Protein AF-A0A7T5RYS7-F1 (afdb_monomer_lite)

Radius of gyration: 30.87 Å; chains: 1; bounding box: 100×50×68 Å

Structure (mmCIF, N/CA/C/O backbone):
data_AF-A0A7T5RYS7-F1
#
_entry.id   AF-A0A7T5RYS7-F1
#
loop_
_atom_site.group_PDB
_atom_site.id
_atom_site.type_symbol
_atom_site.label_atom_id
_atom_site.label_alt_id
_atom_site.label_comp_id
_atom_site.label_asym_id
_atom_site.label_entity_id
_atom_site.label_seq_id
_atom_site.pdbx_PDB_ins_code
_atom_site.Cartn_x
_atom_site.Cartn_y
_atom_site.Cartn_z
_atom_site.occupancy
_atom_site.B_iso_or_equiv
_atom_site.auth_seq_id
_atom_site.auth_comp_id
_atom_site.auth_asym_id
_atom_site.auth_atom_id
_atom_site.pdbx_PDB_model_num
ATOM 1 N N . MET A 1 1 ? 41.698 7.360 -52.964 1.00 51.38 1 MET A N 1
ATOM 2 C CA . MET A 1 1 ? 40.319 6.819 -52.844 1.00 51.38 1 MET A CA 1
ATOM 3 C C . MET A 1 1 ? 39.854 7.036 -51.406 1.00 51.38 1 MET A C 1
ATOM 5 O O . MET A 1 1 ? 40.677 6.857 -50.528 1.00 51.38 1 MET A O 1
ATOM 9 N N . ALA A 1 2 ? 38.635 7.450 -51.063 1.00 62.00 2 ALA A N 1
ATOM 10 C CA . ALA A 1 2 ? 37.423 7.705 -51.833 1.00 62.00 2 ALA A CA 1
ATOM 11 C C . ALA A 1 2 ? 36.674 8.910 -51.223 1.00 62.00 2 ALA A C 1
ATOM 13 O O . ALA A 1 2 ? 36.486 8.991 -50.010 1.00 62.00 2 ALA A O 1
ATOM 14 N N . HIS A 1 3 ? 36.225 9.833 -52.076 1.00 61.62 3 HIS A N 1
ATOM 15 C CA . HIS A 1 3 ? 35.302 10.904 -51.712 1.00 61.62 3 HIS A CA 1
ATOM 16 C C . HIS A 1 3 ? 33.886 10.332 -51.610 1.00 61.62 3 HIS A C 1
ATOM 18 O O . HIS A 1 3 ? 33.155 10.283 -52.592 1.00 61.62 3 HIS A O 1
ATOM 24 N N . LYS A 1 4 ? 33.492 9.883 -50.421 1.00 62.38 4 LYS A N 1
ATOM 25 C CA . LYS A 1 4 ? 32.083 9.778 -50.027 1.00 62.38 4 LYS A CA 1
ATOM 26 C C . LYS A 1 4 ? 32.019 9.864 -48.509 1.00 62.38 4 LYS A C 1
ATOM 28 O O . LYS A 1 4 ? 32.510 8.977 -47.818 1.00 62.38 4 LYS A O 1
ATOM 33 N N . LYS A 1 5 ? 31.379 10.914 -47.984 1.00 63.12 5 LYS A N 1
ATOM 34 C CA . LYS A 1 5 ? 30.819 10.854 -46.632 1.00 63.12 5 LYS A CA 1
ATOM 35 C C . LYS A 1 5 ? 29.706 9.815 -46.699 1.00 63.12 5 LYS A C 1
ATOM 37 O O . LYS A 1 5 ? 28.611 10.113 -47.167 1.00 63.12 5 LYS A O 1
ATOM 42 N N . ALA A 1 6 ? 30.015 8.576 -46.332 1.00 59.72 6 ALA A N 1
ATOM 43 C CA . ALA A 1 6 ? 28.991 7.579 -46.096 1.00 59.72 6 ALA A CA 1
ATOM 44 C C . ALA A 1 6 ? 28.148 8.091 -44.923 1.00 59.72 6 ALA A C 1
ATOM 46 O O . ALA A 1 6 ? 28.574 8.042 -43.771 1.00 59.72 6 ALA A O 1
ATOM 47 N N . ALA A 1 7 ? 26.980 8.655 -45.224 1.00 64.19 7 ALA A N 1
ATOM 48 C CA . ALA A 1 7 ? 25.934 8.855 -44.238 1.00 64.19 7 ALA A CA 1
ATOM 49 C C . ALA A 1 7 ? 25.459 7.458 -43.821 1.00 64.19 7 ALA A C 1
ATOM 51 O O . ALA A 1 7 ? 24.579 6.870 -44.445 1.00 64.19 7 ALA A O 1
ATOM 52 N N . GLY A 1 8 ? 26.138 6.873 -42.836 1.00 63.44 8 GLY A N 1
ATOM 53 C CA . GLY A 1 8 ? 25.712 5.621 -42.235 1.00 63.44 8 GLY A CA 1
ATOM 54 C C . GLY A 1 8 ? 24.365 5.837 -41.556 1.00 63.44 8 GLY A C 1
ATOM 55 O O . GLY A 1 8 ? 24.235 6.725 -40.716 1.00 63.44 8 GLY A O 1
ATOM 56 N N . SER A 1 9 ? 23.363 5.034 -41.914 1.00 66.31 9 SER A N 1
ATOM 57 C CA . SER A 1 9 ? 22.153 4.894 -41.106 1.00 66.31 9 SER A CA 1
ATOM 58 C C . SER A 1 9 ? 22.575 4.366 -39.735 1.00 66.31 9 SER A C 1
ATOM 60 O O . SER A 1 9 ? 22.991 3.214 -39.597 1.00 66.31 9 SER A O 1
ATOM 62 N N . THR A 1 10 ? 22.542 5.215 -38.712 1.00 68.81 10 THR A N 1
ATOM 63 C CA . THR A 1 10 ? 22.785 4.767 -37.345 1.00 68.81 10 THR A CA 1
ATOM 64 C C . THR A 1 10 ? 21.563 3.972 -36.892 1.00 68.81 10 THR A C 1
ATOM 66 O O . THR A 1 10 ? 20.477 4.508 -36.7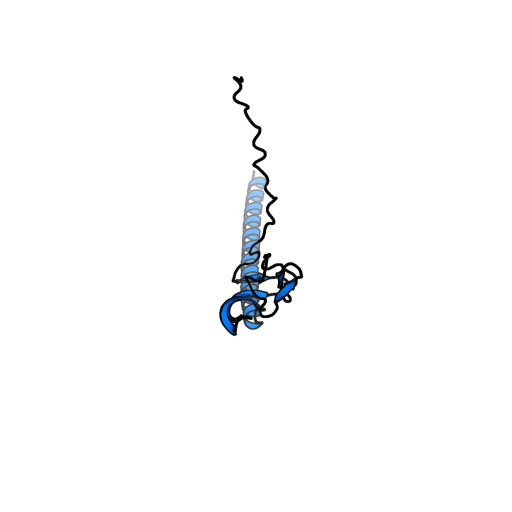05 1.00 68.81 10 THR A O 1
ATOM 69 N N . SER A 1 11 ? 21.723 2.659 -36.711 1.00 69.19 11 SER A N 1
ATOM 70 C CA . SER A 1 11 ? 20.682 1.752 -36.188 1.00 69.19 11 SER A CA 1
ATOM 71 C C . SER A 1 11 ? 20.453 1.925 -34.673 1.00 69.19 11 SER A C 1
ATOM 73 O O . SER A 1 11 ? 20.309 0.954 -33.930 1.00 69.19 11 SER A O 1
ATOM 75 N N . LEU A 1 12 ? 20.480 3.168 -34.193 1.00 74.88 12 LEU A N 1
ATOM 76 C CA . LEU A 1 12 ? 20.452 3.536 -32.783 1.00 74.88 12 LEU A CA 1
ATOM 77 C C . LEU A 1 12 ? 19.075 4.138 -32.470 1.00 74.88 12 LEU A C 1
ATOM 79 O O . LEU A 1 12 ? 18.830 5.306 -32.744 1.00 74.88 12 LEU A O 1
ATOM 83 N N . GLY A 1 13 ? 18.155 3.322 -31.947 1.00 78.12 13 GLY A N 1
ATOM 84 C CA . GLY A 1 13 ? 16.788 3.770 -31.634 1.00 78.12 13 GLY A CA 1
ATOM 85 C C . GLY A 1 13 ? 15.850 2.676 -31.120 1.00 78.12 13 GLY A C 1
ATOM 86 O O . GLY A 1 13 ? 14.666 2.684 -31.440 1.00 78.12 13 GLY A O 1
ATOM 87 N N . ARG A 1 14 ? 16.368 1.684 -30.382 1.00 87.38 14 ARG A N 1
ATOM 88 C CA . ARG A 1 14 ? 15.539 0.601 -29.832 1.00 87.38 14 ARG A CA 1
ATOM 89 C C . ARG A 1 14 ? 15.006 0.995 -28.461 1.00 87.38 14 ARG A C 1
ATOM 91 O O . ARG A 1 14 ? 15.787 1.109 -27.526 1.00 87.38 14 ARG A O 1
ATOM 98 N N . GLU A 1 15 ? 13.689 1.105 -28.349 1.00 91.06 15 GLU A N 1
ATOM 99 C CA . GLU A 1 15 ? 12.991 1.322 -27.083 1.00 91.06 15 GLU A CA 1
ATOM 100 C C . GLU A 1 15 ? 11.841 0.330 -26.915 1.00 91.06 15 GLU A C 1
ATOM 102 O O . GLU A 1 15 ? 11.286 -0.189 -27.886 1.00 91.06 15 GLU A O 1
ATOM 107 N N . SER A 1 16 ? 11.491 0.042 -25.662 1.00 92.06 16 SER A N 1
ATOM 108 C CA . SER A 1 16 ? 10.379 -0.854 -25.335 1.00 92.06 16 SER A CA 1
ATOM 109 C C . SER A 1 16 ? 9.158 -0.076 -24.854 1.00 92.06 16 SER A C 1
ATOM 111 O O . SER A 1 16 ? 9.285 0.920 -24.147 1.00 92.06 16 SER A O 1
ATOM 113 N N . GLU A 1 17 ? 7.959 -0.565 -25.182 1.00 95.88 17 GLU A N 1
ATOM 114 C CA . GLU A 1 17 ? 6.715 0.062 -24.723 1.00 95.88 17 GLU A CA 1
ATOM 115 C C . GLU A 1 17 ? 6.616 0.078 -23.191 1.00 95.88 17 GLU A C 1
ATOM 117 O O . GLU A 1 17 ? 6.944 -0.911 -22.513 1.00 95.88 17 GLU A O 1
ATOM 122 N N . SER A 1 18 ? 6.066 1.171 -22.661 1.00 94.25 18 SER A N 1
ATOM 123 C CA . SER A 1 18 ? 5.869 1.398 -21.236 1.00 94.25 18 SER A CA 1
ATOM 124 C C . SER A 1 18 ? 5.028 0.290 -20.581 1.00 94.25 18 SER A C 1
ATOM 126 O O . SER A 1 18 ? 3.946 -0.093 -21.030 1.00 94.25 18 SER A O 1
ATOM 128 N N . LYS A 1 19 ? 5.506 -0.244 -19.450 1.00 95.25 19 LYS A N 1
ATOM 129 C CA . LYS A 1 19 ? 4.815 -1.329 -18.717 1.00 95.25 19 LYS A CA 1
ATOM 130 C C . LYS A 1 19 ? 3.808 -0.830 -17.677 1.00 95.25 19 LYS A C 1
ATOM 132 O O . LYS A 1 19 ? 3.257 -1.633 -16.926 1.00 95.25 19 LYS A O 1
ATOM 137 N N . ARG A 1 20 ? 3.579 0.490 -17.614 1.00 95.94 20 ARG A N 1
ATOM 138 C CA . ARG A 1 20 ? 2.604 1.159 -16.724 1.00 95.94 20 ARG A CA 1
ATOM 139 C C . ARG A 1 20 ? 2.704 0.716 -15.251 1.00 95.94 20 ARG A C 1
ATOM 141 O O . ARG A 1 20 ? 1.689 0.602 -14.550 1.00 95.94 20 ARG A O 1
ATOM 148 N N . LEU A 1 21 ? 3.930 0.458 -14.791 1.00 96.88 21 LEU A N 1
ATOM 149 C CA . LEU A 1 21 ? 4.244 0.119 -13.402 1.00 96.88 21 LEU A CA 1
ATOM 150 C C . LEU A 1 21 ? 3.944 1.306 -12.475 1.00 96.88 21 LEU A C 1
ATOM 152 O O . LEU A 1 21 ? 3.807 2.440 -12.925 1.00 96.88 21 LEU A O 1
ATOM 156 N N . GLY A 1 22 ? 3.832 1.040 -11.178 1.00 96.44 22 GLY A N 1
ATOM 157 C CA . GLY A 1 22 ? 3.640 2.057 -10.151 1.00 96.44 22 GLY A CA 1
ATOM 158 C C . GLY A 1 22 ? 2.485 1.765 -9.200 1.00 96.44 22 GLY A C 1
ATOM 159 O O . GLY A 1 22 ? 1.834 0.715 -9.254 1.00 96.44 22 GLY A O 1
ATOM 160 N N . VAL A 1 23 ? 2.256 2.730 -8.314 1.00 97.06 23 VAL A N 1
ATOM 161 C CA . VAL A 1 23 ? 1.170 2.729 -7.331 1.00 97.06 23 VAL A CA 1
ATOM 162 C C . VAL A 1 23 ? -0.154 3.005 -8.044 1.00 97.06 23 VAL A C 1
ATOM 164 O O . VAL A 1 23 ? -0.219 3.860 -8.924 1.00 97.06 23 VAL A O 1
ATOM 167 N N . LYS A 1 24 ? -1.187 2.238 -7.698 1.00 96.94 24 LYS A N 1
ATOM 168 C CA . LYS A 1 24 ? -2.548 2.348 -8.240 1.00 96.94 24 LYS A CA 1
ATOM 169 C C . LYS A 1 24 ? -3.550 2.817 -7.193 1.00 96.94 24 LYS A C 1
ATOM 171 O O . LYS A 1 24 ? -4.478 3.519 -7.565 1.00 96.94 24 LYS A O 1
ATOM 176 N N . LEU A 1 25 ? -3.333 2.449 -5.928 1.00 96.81 25 LEU A N 1
ATOM 177 C CA . LEU A 1 25 ? -4.086 2.970 -4.790 1.00 96.81 25 LEU A CA 1
ATOM 178 C C . LEU A 1 25 ? -3.144 3.654 -3.799 1.00 96.81 25 LEU A C 1
ATOM 180 O O . LEU A 1 25 ? -2.121 3.076 -3.415 1.00 96.81 25 LEU A O 1
ATOM 184 N N . THR A 1 26 ? -3.477 4.883 -3.412 1.00 96.25 26 THR A N 1
ATOM 185 C CA . THR A 1 26 ? -2.657 5.720 -2.519 1.00 96.25 26 THR A CA 1
ATOM 186 C C . THR A 1 26 ? -3.013 5.528 -1.035 1.00 96.25 26 THR A C 1
ATOM 188 O O . THR A 1 26 ? -3.893 4.738 -0.691 1.00 96.25 26 THR A O 1
ATOM 191 N N . ASP A 1 27 ? -2.273 6.171 -0.119 1.00 95.06 27 ASP A N 1
ATOM 192 C CA . ASP A 1 27 ? -2.542 6.067 1.327 1.00 95.06 27 ASP A CA 1
ATOM 193 C C . ASP A 1 27 ? -3.926 6.644 1.655 1.00 95.06 27 ASP A C 1
ATOM 195 O O . ASP A 1 27 ? -4.237 7.771 1.282 1.00 95.06 27 ASP A O 1
ATOM 199 N N . GLY A 1 28 ? -4.756 5.885 2.369 1.00 93.38 28 GLY A N 1
ATOM 200 C CA . GLY A 1 28 ? -6.107 6.306 2.742 1.00 93.38 28 GLY A CA 1
ATOM 201 C C . GLY A 1 28 ? -7.174 6.102 1.663 1.00 93.38 28 GLY A C 1
ATOM 202 O O . GLY A 1 28 ? -8.331 6.442 1.902 1.00 93.38 28 GLY A O 1
ATOM 203 N N . GLU A 1 29 ? -6.843 5.510 0.514 1.00 95.50 29 GLU A N 1
ATOM 204 C CA . GLU A 1 29 ? -7.844 5.111 -0.479 1.00 95.50 29 GLU A CA 1
ATOM 205 C C . GLU A 1 29 ? -8.519 3.783 -0.124 1.00 95.50 29 GLU A C 1
ATOM 207 O O . GLU A 1 29 ? -7.935 2.901 0.514 1.00 95.50 29 GLU A O 1
ATOM 212 N N . TRP A 1 30 ? -9.773 3.637 -0.556 1.00 94.50 30 TRP A N 1
ATOM 213 C CA . TRP A 1 30 ? -10.562 2.428 -0.346 1.00 94.50 30 TRP A CA 1
ATOM 214 C C . TRP A 1 30 ? -10.228 1.358 -1.392 1.00 94.50 30 TRP A C 1
ATOM 216 O O . TRP A 1 30 ? -10.520 1.511 -2.578 1.00 94.50 30 TRP A O 1
ATOM 226 N N . ALA A 1 31 ? -9.676 0.236 -0.940 1.00 96.19 31 ALA A N 1
ATOM 227 C CA . ALA A 1 31 ? -9.450 -0.957 -1.739 1.00 96.19 31 ALA A CA 1
ATOM 228 C C . ALA A 1 31 ? -10.637 -1.921 -1.620 1.00 96.19 31 ALA A C 1
ATOM 230 O O . ALA A 1 31 ? -11.152 -2.172 -0.529 1.00 96.19 31 ALA A O 1
ATOM 231 N N . LYS A 1 32 ? -11.045 -2.519 -2.744 1.00 95.88 32 LYS A N 1
ATOM 232 C CA . LYS A 1 32 ? -11.921 -3.699 -2.745 1.00 95.88 32 LYS A CA 1
ATOM 233 C C . LYS A 1 32 ? -11.064 -4.961 -2.651 1.00 95.88 32 LYS A C 1
ATOM 235 O O . LYS A 1 32 ? -9.888 -4.948 -3.015 1.00 95.88 32 LYS A O 1
ATOM 240 N N . THR A 1 33 ? -11.666 -6.071 -2.237 1.00 96.06 33 THR A N 1
ATOM 241 C CA . THR A 1 33 ? -11.014 -7.384 -2.316 1.00 96.06 33 THR A CA 1
ATOM 242 C C . THR A 1 33 ? -10.560 -7.659 -3.756 1.00 96.06 33 THR A C 1
ATOM 244 O O . THR A 1 33 ? -11.318 -7.439 -4.698 1.00 96.06 33 THR A O 1
ATOM 247 N N . GLY A 1 34 ? -9.308 -8.079 -3.935 1.00 95.38 34 GLY A N 1
ATOM 248 C CA . GLY A 1 34 ? -8.671 -8.323 -5.233 1.00 95.38 34 GLY A CA 1
ATOM 249 C C . GLY A 1 34 ? -8.161 -7.077 -5.967 1.00 95.38 34 GLY A C 1
ATOM 250 O O . GLY A 1 34 ? -7.545 -7.209 -7.021 1.00 95.38 34 GLY A O 1
ATOM 251 N N . SER A 1 35 ? -8.368 -5.865 -5.439 1.00 96.62 35 SER A N 1
ATOM 252 C CA . SER A 1 35 ? -7.847 -4.648 -6.079 1.00 96.62 35 SER A CA 1
ATOM 253 C C . SER A 1 35 ? -6.320 -4.601 -6.056 1.00 96.62 35 SER A C 1
ATOM 255 O O . SER A 1 35 ? -5.687 -4.925 -5.048 1.00 96.62 35 SER A O 1
ATOM 257 N N . ILE A 1 36 ? -5.731 -4.163 -7.171 1.00 97.38 36 ILE A N 1
ATOM 258 C CA . ILE A 1 36 ? -4.285 -3.971 -7.304 1.00 97.38 36 ILE A CA 1
ATOM 259 C C . ILE A 1 36 ? -3.897 -2.668 -6.607 1.00 97.38 36 ILE A C 1
ATOM 261 O O . ILE A 1 36 ? -4.418 -1.608 -6.941 1.00 97.38 36 ILE A O 1
ATOM 265 N N . ILE A 1 37 ? -2.942 -2.747 -5.682 1.00 96.94 37 ILE A N 1
ATOM 266 C CA . ILE A 1 37 ? -2.424 -1.586 -4.953 1.00 96.94 37 ILE A CA 1
ATOM 267 C C . ILE A 1 37 ? -1.166 -1.060 -5.646 1.00 96.94 37 ILE A C 1
ATOM 269 O O . ILE A 1 37 ? -1.044 0.142 -5.872 1.00 96.94 37 ILE A O 1
ATOM 273 N N . ILE A 1 38 ? -0.233 -1.944 -6.024 1.00 97.75 38 ILE A N 1
ATOM 274 C CA . ILE A 1 38 ? 1.037 -1.570 -6.674 1.00 97.75 38 ILE A CA 1
ATOM 275 C C . ILE A 1 38 ? 1.436 -2.627 -7.694 1.00 97.75 38 ILE A C 1
ATOM 277 O O . ILE A 1 38 ? 1.501 -3.807 -7.359 1.00 97.75 38 ILE A O 1
ATOM 281 N N . ARG A 1 39 ? 1.798 -2.191 -8.904 1.00 97.69 39 ARG A N 1
ATOM 282 C CA . ARG A 1 39 ? 2.539 -3.008 -9.876 1.00 97.69 39 ARG A CA 1
ATOM 283 C C . ARG A 1 39 ? 4.010 -2.622 -9.824 1.00 97.69 39 ARG A C 1
ATOM 285 O O . ARG A 1 39 ? 4.339 -1.460 -10.047 1.00 97.69 39 ARG A O 1
ATOM 292 N N . GLN A 1 40 ? 4.897 -3.565 -9.543 1.00 97.19 40 GLN A N 1
ATOM 293 C CA . GLN A 1 40 ? 6.324 -3.287 -9.364 1.00 97.19 40 GLN A CA 1
ATOM 294 C C . GLN A 1 40 ? 7.196 -4.344 -10.050 1.00 97.19 40 GLN A C 1
ATOM 296 O O . GLN A 1 40 ? 6.702 -5.331 -10.593 1.00 97.19 40 GLN A O 1
ATOM 301 N N . ARG A 1 41 ? 8.504 -4.089 -10.078 1.00 96.62 41 ARG A N 1
ATOM 302 C CA . ARG A 1 41 ? 9.529 -5.061 -10.458 1.00 96.62 41 ARG A CA 1
ATOM 303 C C . ARG A 1 41 ? 10.449 -5.226 -9.261 1.00 96.62 41 ARG A C 1
ATOM 305 O O . ARG A 1 41 ? 11.007 -4.234 -8.789 1.00 96.62 41 ARG A O 1
ATOM 312 N N . GLY A 1 42 ? 10.527 -6.448 -8.742 1.00 94.25 42 GLY A N 1
ATOM 313 C CA . GLY A 1 42 ? 11.078 -6.697 -7.419 1.00 94.25 42 GLY A CA 1
ATOM 314 C C . GLY A 1 42 ? 10.179 -6.161 -6.301 1.00 94.25 42 GLY A C 1
ATOM 315 O O . GLY A 1 42 ? 9.220 -5.412 -6.512 1.00 94.25 42 GLY A O 1
ATOM 316 N N . THR A 1 43 ? 10.519 -6.507 -5.063 1.00 93.50 43 THR A N 1
ATOM 317 C CA . THR A 1 43 ? 9.775 -6.096 -3.867 1.00 93.50 43 THR A CA 1
ATOM 318 C C . THR A 1 43 ? 10.310 -4.786 -3.292 1.00 93.50 43 THR A C 1
ATOM 320 O O . THR A 1 43 ? 10.983 -4.772 -2.264 1.00 93.50 43 THR A O 1
ATOM 323 N N . LYS A 1 44 ? 10.013 -3.655 -3.947 1.00 92.56 44 LYS A N 1
ATOM 324 C CA . LYS A 1 44 ? 10.277 -2.321 -3.366 1.00 92.56 44 LYS A CA 1
ATOM 325 C C . LYS A 1 44 ? 9.342 -2.043 -2.188 1.00 92.56 44 LYS A C 1
ATOM 327 O O . LYS A 1 44 ? 9.749 -1.467 -1.179 1.00 92.56 44 LYS A O 1
ATOM 332 N N . TYR A 1 45 ? 8.090 -2.457 -2.344 1.00 95.56 45 TYR A N 1
ATOM 333 C CA . TYR A 1 45 ? 7.080 -2.481 -1.301 1.00 95.56 45 TYR A CA 1
ATOM 334 C C . TYR A 1 45 ? 6.811 -3.928 -0.911 1.00 95.56 45 TYR A C 1
ATOM 336 O O . TYR A 1 45 ? 6.615 -4.787 -1.774 1.00 95.56 45 TYR A O 1
ATOM 344 N N . HIS A 1 46 ? 6.799 -4.187 0.390 1.00 95.12 46 HIS A N 1
ATOM 345 C CA . HIS A 1 46 ? 6.514 -5.502 0.940 1.00 95.12 46 HIS A CA 1
ATOM 346 C C . HIS A 1 46 ? 5.033 -5.627 1.316 1.00 95.12 46 HIS A C 1
ATOM 348 O O . HIS A 1 46 ? 4.419 -4.640 1.744 1.00 95.12 46 HIS A O 1
ATOM 354 N N . PRO A 1 47 ? 4.449 -6.828 1.170 1.00 96.62 47 PRO A N 1
ATOM 355 C CA . PRO A 1 47 ? 3.095 -7.087 1.632 1.00 96.62 47 PRO A CA 1
ATOM 356 C C . PRO A 1 47 ? 3.027 -6.960 3.158 1.00 96.62 47 PRO A C 1
ATOM 358 O O . PRO A 1 47 ? 3.901 -7.439 3.882 1.00 96.62 47 PRO A O 1
ATOM 361 N N . GLY A 1 48 ? 1.998 -6.273 3.635 1.00 95.31 48 GLY A N 1
ATOM 362 C CA . GLY A 1 48 ? 1.637 -6.157 5.040 1.00 95.31 48 GLY A CA 1
ATOM 363 C C . GLY A 1 48 ? 0.351 -6.916 5.349 1.00 95.31 48 GLY A C 1
ATOM 364 O O . GLY A 1 48 ? 0.034 -7.930 4.734 1.00 95.31 48 GLY A O 1
ATOM 365 N N . VAL A 1 49 ? -0.407 -6.405 6.317 1.00 95.88 49 VAL A N 1
ATOM 366 C CA . VAL A 1 49 ? -1.673 -7.011 6.752 1.00 95.88 49 VAL A CA 1
ATOM 367 C C . VAL A 1 49 ? -2.697 -6.968 5.613 1.00 95.88 49 VAL A C 1
ATOM 369 O O . VAL A 1 49 ? -2.864 -5.926 4.982 1.00 95.88 49 VAL A O 1
ATOM 372 N N . ASN A 1 50 ? -3.380 -8.089 5.357 1.00 96.56 50 ASN A N 1
ATOM 373 C CA . ASN A 1 50 ? -4.410 -8.244 4.317 1.00 96.56 50 ASN A CA 1
ATOM 374 C C . ASN A 1 50 ? -3.957 -7.897 2.888 1.00 96.56 50 ASN A C 1
ATOM 376 O O . ASN A 1 50 ? -4.777 -7.535 2.041 1.00 96.56 50 ASN A O 1
ATOM 380 N N . VAL A 1 51 ? -2.662 -8.022 2.600 1.00 97.56 51 VAL A N 1
ATOM 381 C CA . VAL A 1 51 ? -2.089 -7.825 1.266 1.00 97.56 51 VAL A CA 1
ATOM 382 C C . VAL A 1 51 ? -1.276 -9.055 0.897 1.00 97.56 51 VAL A C 1
ATOM 384 O O . VAL A 1 51 ? -0.499 -9.559 1.705 1.00 97.56 51 VAL A O 1
ATOM 387 N N . LYS A 1 52 ? -1.428 -9.529 -0.340 1.00 97.38 52 LYS A N 1
ATOM 388 C CA . LYS A 1 52 ? -0.614 -10.616 -0.894 1.00 97.38 52 LYS A CA 1
ATOM 389 C C . LYS A 1 52 ? 0.199 -10.137 -2.085 1.00 97.38 52 LYS A C 1
ATOM 391 O O . LYS A 1 52 ? -0.123 -9.138 -2.729 1.00 97.38 52 LYS A O 1
ATOM 396 N N . LYS A 1 53 ? 1.280 -10.872 -2.341 1.00 97.69 53 LYS A N 1
ATOM 397 C CA . LYS A 1 53 ? 2.178 -10.672 -3.473 1.00 97.69 53 LYS A CA 1
ATOM 398 C C . LYS A 1 53 ? 1.842 -11.685 -4.567 1.00 97.69 53 LYS A C 1
ATOM 400 O O . LYS A 1 53 ? 1.740 -12.873 -4.278 1.00 97.69 53 LYS A O 1
ATOM 405 N N . GLY A 1 54 ? 1.654 -11.212 -5.794 1.00 96.56 54 GLY A N 1
ATOM 406 C CA . GLY A 1 54 ? 1.524 -12.052 -6.983 1.00 96.56 54 GLY A CA 1
ATOM 407 C C . GLY A 1 54 ? 2.875 -12.575 -7.481 1.00 96.56 54 GLY A C 1
ATOM 408 O O . GLY A 1 54 ? 3.926 -12.223 -6.945 1.00 96.56 54 GLY A O 1
ATOM 409 N N . ASN A 1 55 ? 2.847 -13.388 -8.540 1.00 96.25 55 ASN A N 1
ATOM 410 C CA . ASN A 1 55 ? 4.064 -13.928 -9.158 1.00 96.25 55 ASN A CA 1
ATOM 411 C C . ASN A 1 55 ? 4.951 -12.830 -9.775 1.00 96.25 55 ASN A C 1
ATOM 413 O O . ASN A 1 55 ? 6.170 -12.909 -9.728 1.00 96.25 55 ASN A O 1
ATOM 417 N N . ASP A 1 56 ? 4.345 -11.764 -10.308 1.00 96.06 56 ASP A N 1
ATOM 418 C CA . ASP A 1 56 ? 5.056 -10.622 -10.898 1.00 96.06 56 ASP A CA 1
ATOM 419 C C . ASP A 1 56 ? 5.383 -9.511 -9.878 1.00 96.06 56 ASP A C 1
ATOM 421 O O . ASP A 1 56 ? 5.564 -8.355 -10.262 1.00 96.06 56 ASP A O 1
ATOM 425 N N . ASP A 1 57 ? 5.411 -9.853 -8.585 1.00 96.81 57 ASP A N 1
ATOM 426 C CA . ASP A 1 57 ? 5.577 -8.958 -7.431 1.00 96.81 57 ASP A CA 1
ATOM 427 C C . ASP A 1 57 ? 4.480 -7.892 -7.241 1.00 96.81 57 ASP A C 1
ATOM 429 O O . ASP A 1 57 ? 4.608 -7.016 -6.374 1.00 96.81 57 ASP A O 1
ATOM 433 N N . THR A 1 58 ? 3.381 -7.966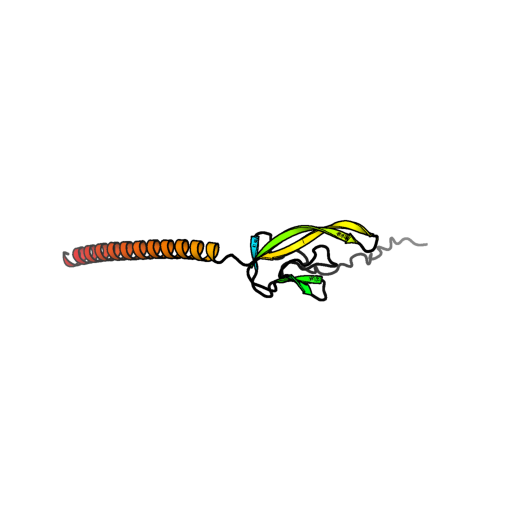 -7.998 1.00 97.69 58 THR A N 1
ATOM 434 C CA . THR A 1 58 ? 2.219 -7.085 -7.817 1.00 97.69 58 THR A CA 1
ATOM 435 C C . THR A 1 58 ? 1.590 -7.297 -6.440 1.00 97.69 58 THR A C 1
ATOM 437 O O . THR A 1 58 ? 1.356 -8.429 -6.017 1.00 97.69 58 THR A O 1
ATOM 440 N N . LEU A 1 59 ? 1.279 -6.203 -5.743 1.00 97.62 59 LEU A N 1
ATOM 441 C CA . LEU A 1 59 ? 0.578 -6.234 -4.461 1.00 97.62 59 LEU A CA 1
ATOM 442 C C . LEU A 1 59 ? -0.921 -6.036 -4.668 1.00 97.62 59 LEU A C 1
ATOM 444 O O . LEU A 1 59 ? -1.336 -5.055 -5.294 1.00 97.62 59 LEU A O 1
ATOM 448 N N . PHE A 1 60 ? -1.724 -6.935 -4.105 1.00 97.31 60 PHE A N 1
ATOM 449 C CA . PHE A 1 60 ? -3.183 -6.882 -4.173 1.00 97.31 60 PHE A CA 1
ATOM 450 C C . PHE A 1 60 ? -3.828 -7.063 -2.796 1.00 97.31 60 PHE A C 1
ATOM 452 O O . PHE A 1 60 ? -3.279 -7.726 -1.911 1.00 97.31 60 PHE A O 1
ATOM 459 N N . ALA A 1 61 ? -5.001 -6.458 -2.620 1.00 97.75 61 ALA A N 1
ATOM 460 C CA . ALA A 1 61 ? -5.762 -6.512 -1.378 1.00 97.75 61 ALA A CA 1
ATOM 461 C C . ALA A 1 61 ? -6.495 -7.854 -1.229 1.00 97.75 61 ALA A C 1
ATOM 463 O O . ALA A 1 61 ? -7.208 -8.285 -2.133 1.00 97.75 61 ALA A O 1
ATOM 464 N N . MET A 1 62 ? -6.374 -8.501 -0.071 1.00 96.75 62 MET A N 1
ATOM 465 C CA . MET A 1 62 ? -7.140 -9.707 0.271 1.00 96.75 62 MET A CA 1
ATOM 466 C C . MET A 1 62 ? -8.505 -9.403 0.888 1.00 96.75 62 MET A C 1
ATOM 468 O O . MET A 1 62 ? -9.388 -10.253 0.877 1.00 96.75 62 MET A O 1
ATOM 472 N N . GLN A 1 63 ? -8.673 -8.205 1.438 1.00 95.69 63 GLN A N 1
ATOM 473 C CA . GLN A 1 63 ? -9.892 -7.767 2.105 1.00 95.69 63 GLN A CA 1
ATOM 474 C C . GLN A 1 63 ? -10.188 -6.322 1.707 1.00 95.69 63 GLN A C 1
ATOM 476 O O . GLN A 1 63 ? -9.270 -5.562 1.397 1.00 95.69 63 GLN A O 1
ATOM 481 N N . ALA A 1 64 ? -11.464 -5.938 1.712 1.00 95.06 64 ALA A N 1
ATOM 482 C CA . ALA A 1 64 ? -11.857 -4.552 1.508 1.00 95.06 64 ALA A CA 1
ATOM 483 C C . ALA A 1 64 ? -11.501 -3.680 2.725 1.00 95.06 64 ALA A C 1
ATOM 485 O O . ALA A 1 64 ? -11.746 -4.065 3.871 1.00 95.06 64 ALA A O 1
ATOM 486 N N . GLY A 1 65 ? -10.948 -2.496 2.478 1.00 95.31 65 GLY A N 1
ATOM 487 C CA . GLY A 1 65 ? -10.492 -1.596 3.531 1.00 95.31 65 GLY A CA 1
ATOM 488 C C . GLY A 1 65 ? -9.692 -0.418 2.994 1.00 95.31 65 GLY A C 1
ATOM 489 O O . GLY A 1 65 ? -9.565 -0.238 1.787 1.00 95.31 65 GLY A O 1
ATOM 490 N N . PHE A 1 66 ? -9.127 0.377 3.893 1.00 95.38 66 PHE A N 1
ATOM 491 C CA . PHE A 1 66 ? -8.252 1.487 3.541 1.00 95.38 66 PHE A CA 1
ATOM 492 C C . PHE A 1 66 ? -6.799 1.040 3.440 1.00 95.38 66 PHE A C 1
ATOM 494 O O . PHE A 1 66 ? -6.295 0.327 4.312 1.00 95.38 66 PHE A O 1
ATOM 501 N N . VAL A 1 67 ? -6.125 1.481 2.381 1.00 96.81 67 VAL A N 1
ATOM 502 C CA . VAL A 1 67 ? -4.698 1.226 2.177 1.00 96.81 67 VAL A CA 1
ATOM 503 C C . VAL A 1 67 ? -3.886 2.078 3.151 1.00 96.81 67 VAL A C 1
ATOM 505 O O . VAL A 1 67 ? -4.119 3.279 3.277 1.00 96.81 67 VAL A O 1
ATOM 508 N N . LYS A 1 68 ? -2.920 1.458 3.832 1.00 96.38 68 LYS A N 1
ATOM 509 C CA . LYS A 1 68 ? -1.963 2.133 4.707 1.00 96.38 68 LYS A CA 1
ATOM 510 C C . LYS A 1 68 ? -0.532 1.768 4.336 1.00 96.38 68 LYS A C 1
ATOM 512 O O . LYS A 1 68 ? -0.146 0.597 4.359 1.00 96.38 68 LYS A O 1
ATOM 517 N N . PHE A 1 69 ? 0.276 2.779 4.060 1.00 96.12 69 PHE A N 1
ATOM 518 C CA . PHE A 1 69 ? 1.713 2.652 3.882 1.00 96.12 69 PHE A CA 1
ATOM 519 C C . PHE A 1 69 ? 2.412 2.855 5.226 1.00 96.12 69 PHE A C 1
ATOM 521 O O . PHE A 1 69 ? 2.177 3.828 5.939 1.00 96.12 69 PHE A O 1
ATOM 528 N N . SER A 1 70 ? 3.291 1.925 5.577 1.00 95.81 70 SER A N 1
ATOM 529 C CA . SER A 1 70 ? 4.112 1.989 6.785 1.00 95.81 70 SER A CA 1
ATOM 530 C C . SER A 1 70 ? 5.563 1.679 6.452 1.00 95.81 70 SER A C 1
ATOM 532 O O . SER A 1 70 ? 5.876 1.107 5.408 1.00 95.81 70 SER A O 1
ATOM 534 N N . THR A 1 71 ? 6.463 2.057 7.347 1.00 95.69 71 THR A N 1
ATOM 535 C CA . THR A 1 71 ? 7.891 1.809 7.189 1.00 95.69 71 THR A CA 1
ATOM 536 C C . THR A 1 71 ? 8.346 0.907 8.325 1.00 95.69 71 THR A C 1
ATOM 538 O O . THR A 1 71 ? 8.138 1.234 9.490 1.00 95.69 71 THR A O 1
ATOM 541 N N . LYS A 1 72 ? 8.947 -0.239 7.995 1.00 93.31 72 LYS A N 1
ATOM 542 C CA . LYS A 1 72 ? 9.440 -1.224 8.969 1.00 93.31 72 LYS A CA 1
ATOM 543 C C . LYS A 1 72 ? 10.869 -1.634 8.630 1.00 93.31 72 LYS A C 1
ATOM 545 O O . LYS A 1 72 ? 11.259 -1.633 7.465 1.00 93.31 72 LYS A O 1
ATOM 550 N N . LYS A 1 73 ? 11.665 -1.985 9.638 1.00 93.12 73 LYS A N 1
ATOM 551 C CA . LYS A 1 73 ? 13.010 -2.533 9.422 1.00 93.12 73 LYS A CA 1
ATOM 552 C C . LYS A 1 73 ? 12.907 -4.040 9.184 1.00 93.12 73 LYS A C 1
ATOM 554 O O . LYS A 1 73 ? 12.319 -4.740 9.999 1.00 93.12 73 LYS A O 1
ATOM 559 N N . PHE A 1 74 ? 13.478 -4.521 8.084 1.00 89.00 74 PHE A N 1
ATOM 560 C CA . PHE A 1 74 ? 13.612 -5.949 7.790 1.00 89.00 74 PHE A CA 1
ATOM 561 C C . PHE A 1 74 ? 15.079 -6.338 7.818 1.00 89.00 74 PHE A C 1
ATOM 563 O O . PHE A 1 74 ? 15.922 -5.598 7.308 1.00 89.00 74 PHE A O 1
ATOM 570 N N . LYS A 1 75 ? 15.376 -7.510 8.379 1.00 90.62 75 LYS A N 1
ATOM 571 C CA . LYS A 1 75 ? 16.700 -8.113 8.260 1.00 90.62 75 LYS A CA 1
ATOM 572 C C . LYS A 1 75 ? 16.849 -8.614 6.829 1.00 90.62 75 LYS A C 1
ATOM 574 O O . LYS A 1 75 ? 16.038 -9.412 6.363 1.00 90.62 75 LYS A O 1
ATOM 579 N N . LYS A 1 76 ? 17.827 -8.078 6.108 1.00 86.75 76 LYS A N 1
ATOM 580 C CA . LYS A 1 76 ? 18.190 -8.583 4.788 1.00 86.75 76 LYS A CA 1
ATOM 581 C C . LYS A 1 76 ? 18.951 -9.895 4.916 1.00 86.75 76 LYS A C 1
ATOM 583 O O . LYS A 1 76 ? 19.387 -10.258 6.006 1.00 86.75 76 LYS A O 1
ATOM 588 N N . PHE A 1 77 ? 19.120 -10.571 3.784 1.00 87.81 77 PHE A N 1
ATOM 589 C CA . PHE A 1 77 ? 19.965 -11.758 3.682 1.00 87.81 77 PHE A CA 1
ATOM 590 C C . PHE A 1 77 ? 21.370 -11.511 4.261 1.00 87.81 77 PHE A C 1
ATOM 592 O O . PHE A 1 77 ? 21.852 -12.324 5.038 1.00 87.81 77 PHE A O 1
ATOM 599 N N . ASP A 1 78 ? 21.939 -10.325 4.022 1.00 91.62 78 ASP A N 1
ATOM 600 C CA . ASP A 1 78 ? 23.256 -9.903 4.533 1.00 91.62 78 ASP A CA 1
ATOM 601 C C . ASP A 1 78 ? 23.299 -9.669 6.060 1.00 91.62 78 ASP A C 1
ATOM 603 O O . ASP A 1 78 ? 24.249 -9.104 6.590 1.00 91.62 78 ASP A O 1
ATOM 607 N N . GLY A 1 79 ? 22.227 -9.987 6.789 1.00 89.50 79 GLY A N 1
ATOM 608 C CA . GLY A 1 79 ? 22.127 -9.809 8.237 1.00 89.50 79 GLY A CA 1
ATOM 609 C C . GLY A 1 79 ? 21.809 -8.383 8.703 1.00 89.50 79 GLY A C 1
ATOM 610 O O . GLY A 1 79 ? 21.382 -8.198 9.842 1.00 89.50 79 GLY A O 1
ATOM 611 N N . ASN A 1 80 ? 21.926 -7.385 7.827 1.00 92.69 80 ASN A N 1
ATOM 612 C CA . ASN A 1 80 ? 21.683 -5.981 8.155 1.00 92.69 80 ASN A CA 1
ATOM 613 C C . ASN A 1 80 ? 20.192 -5.604 8.138 1.00 92.69 80 ASN A C 1
ATOM 615 O O . ASN A 1 80 ? 19.433 -6.009 7.253 1.00 92.69 80 ASN A O 1
ATOM 619 N N . LEU A 1 81 ? 19.769 -4.767 9.092 1.00 91.94 81 LEU A N 1
ATOM 620 C CA . LEU A 1 81 ? 18.412 -4.217 9.139 1.00 91.94 81 LEU A CA 1
ATOM 621 C C . LEU A 1 81 ? 18.267 -3.056 8.149 1.00 91.94 81 LEU A C 1
ATOM 623 O O . LEU A 1 81 ? 18.862 -1.996 8.333 1.00 91.94 81 LEU A O 1
ATOM 627 N N . LYS A 1 82 ? 17.415 -3.217 7.132 1.00 90.25 82 LYS A N 1
ATOM 628 C CA . LYS A 1 82 ? 17.079 -2.154 6.181 1.00 90.25 82 LYS A CA 1
ATOM 629 C C . LYS A 1 82 ? 15.644 -1.680 6.359 1.00 90.25 82 LYS A C 1
ATOM 631 O O . LYS A 1 82 ? 14.688 -2.458 6.375 1.00 90.25 82 LYS A O 1
ATOM 636 N N . THR A 1 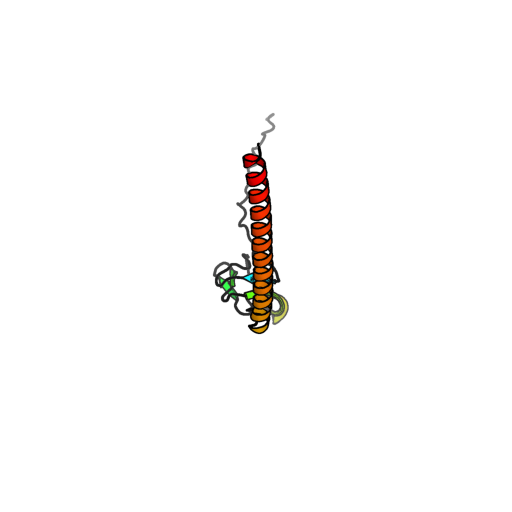83 ? 15.504 -0.366 6.446 1.00 93.25 83 THR A N 1
ATOM 637 C CA . THR A 1 83 ? 14.225 0.336 6.427 1.00 93.25 83 THR A CA 1
ATOM 638 C C . THR A 1 83 ? 13.519 0.085 5.094 1.00 93.25 83 THR A C 1
ATOM 640 O O . THR A 1 83 ? 14.024 0.464 4.038 1.00 93.25 83 THR A O 1
ATOM 643 N N . THR A 1 84 ? 12.361 -0.568 5.140 1.00 92.06 84 THR A N 1
ATOM 644 C CA . THR A 1 84 ? 11.609 -1.004 3.961 1.00 92.06 84 THR A CA 1
ATOM 645 C C . THR A 1 84 ? 10.134 -0.627 4.091 1.00 92.06 84 THR A C 1
ATOM 647 O O . THR A 1 84 ? 9.569 -0.622 5.187 1.00 92.06 84 THR A O 1
ATOM 650 N N . LYS A 1 85 ? 9.502 -0.270 2.968 1.00 94.56 85 LYS A N 1
ATOM 651 C CA . LYS A 1 85 ? 8.093 0.134 2.937 1.00 94.56 85 LYS A CA 1
ATOM 652 C C . LYS A 1 85 ? 7.190 -1.093 2.899 1.00 94.56 85 LYS A C 1
ATOM 654 O O . LYS A 1 85 ? 7.423 -2.015 2.122 1.00 94.56 85 LYS A O 1
ATOM 659 N N . VAL A 1 86 ? 6.145 -1.074 3.712 1.00 95.62 86 VAL A N 1
ATOM 660 C CA . VAL A 1 86 ? 5.145 -2.132 3.848 1.00 95.62 86 VAL A CA 1
ATOM 661 C C . VAL A 1 86 ? 3.772 -1.550 3.568 1.00 95.62 86 VAL A C 1
ATOM 663 O O . VAL A 1 86 ? 3.453 -0.454 4.029 1.00 95.62 86 VAL A O 1
ATOM 666 N N . VAL A 1 87 ? 2.956 -2.296 2.835 1.00 96.88 87 VAL A N 1
ATOM 667 C CA . VAL A 1 87 ? 1.604 -1.885 2.452 1.00 96.88 87 VAL A CA 1
ATOM 668 C C . VAL A 1 87 ? 0.598 -2.808 3.114 1.00 96.88 87 VAL A C 1
ATOM 670 O O . VAL A 1 87 ? 0.630 -4.011 2.877 1.00 96.88 87 VAL A O 1
ATOM 673 N N . GLY A 1 88 ? -0.280 -2.255 3.943 1.00 96.25 88 GLY A N 1
ATOM 674 C CA . GLY A 1 88 ? -1.375 -2.988 4.576 1.00 96.25 88 GLY A CA 1
ATOM 675 C C . GLY A 1 88 ? -2.736 -2.462 4.138 1.00 96.25 88 GLY A C 1
ATOM 676 O O . GLY A 1 88 ? -2.849 -1.321 3.697 1.00 96.25 88 GLY A O 1
ATOM 677 N N . VAL A 1 89 ? -3.770 -3.286 4.284 1.00 96.44 89 VAL A N 1
ATOM 678 C CA . VAL A 1 89 ? -5.169 -2.884 4.105 1.00 96.44 89 VAL A CA 1
ATOM 679 C C . VAL A 1 89 ? -5.931 -3.136 5.399 1.00 96.44 89 VAL A C 1
ATOM 681 O O . VAL A 1 89 ? -5.934 -4.248 5.929 1.00 96.44 89 VAL A O 1
ATOM 684 N N . TYR A 1 90 ? -6.588 -2.094 5.901 1.00 94.19 90 TYR A N 1
ATOM 685 C CA . TYR A 1 90 ? -7.288 -2.117 7.181 1.00 94.19 90 TYR A CA 1
ATOM 686 C C . TYR A 1 90 ? -8.788 -1.899 6.969 1.00 94.19 90 TYR A C 1
ATOM 688 O O . TYR A 1 90 ? -9.174 -0.882 6.385 1.00 94.19 90 TYR A O 1
ATOM 696 N N . PRO A 1 91 ? -9.654 -2.825 7.415 1.00 91.12 91 PRO A N 1
ATOM 697 C CA . PRO A 1 91 ? -11.093 -2.644 7.294 1.00 91.12 91 PRO A CA 1
ATOM 698 C C . PRO A 1 91 ? -11.547 -1.441 8.125 1.00 91.12 91 PRO A C 1
ATOM 700 O O . PRO A 1 91 ? -10.969 -1.123 9.167 1.00 91.12 91 PRO A O 1
ATOM 703 N N . MET A 1 92 ? -12.598 -0.759 7.668 1.00 84.12 92 MET A N 1
ATOM 704 C CA . MET A 1 92 ? -13.199 0.301 8.469 1.00 84.12 92 MET A CA 1
ATOM 705 C C . MET A 1 92 ? -13.873 -0.321 9.689 1.00 84.12 92 MET A C 1
ATOM 707 O O . MET A 1 92 ? -14.690 -1.230 9.543 1.00 84.12 92 MET A O 1
ATOM 711 N N . THR A 1 93 ? -13.533 0.175 10.876 1.00 82.56 93 THR A N 1
ATOM 712 C CA . THR A 1 93 ? -14.154 -0.276 12.121 1.00 82.56 93 THR A CA 1
ATOM 713 C C . THR A 1 93 ? -15.660 -0.027 12.090 1.00 82.56 93 THR A C 1
ATOM 715 O O . THR A 1 93 ? -16.151 0.941 11.499 1.00 82.56 93 THR A O 1
ATOM 718 N N . GLU A 1 94 ? -16.408 -0.915 12.737 1.00 73.44 94 GLU A N 1
ATOM 719 C CA . GLU A 1 94 ? -17.875 -0.897 12.736 1.00 73.44 94 GLU A CA 1
ATOM 720 C C . GLU A 1 94 ? -18.442 0.393 13.349 1.00 73.44 94 GLU A C 1
ATOM 722 O O . GLU A 1 94 ? -19.419 0.950 12.841 1.00 73.44 94 GLU A O 1
ATOM 727 N N . ALA A 1 95 ? -17.757 0.943 14.356 1.00 72.38 95 ALA A N 1
ATOM 728 C CA . ALA A 1 95 ? -18.057 2.252 14.936 1.00 72.38 95 ALA A CA 1
ATOM 729 C C . ALA A 1 95 ? -18.001 3.376 13.884 1.00 72.38 95 ALA A C 1
ATOM 731 O O . ALA A 1 95 ? -18.967 4.104 13.675 1.00 72.38 95 ALA A O 1
ATOM 732 N N . LYS A 1 96 ? -16.919 3.447 13.102 1.00 73.38 96 LYS A N 1
ATOM 733 C CA . LYS A 1 96 ? -16.762 4.479 12.066 1.00 73.38 96 LYS A CA 1
ATOM 734 C C . LYS A 1 96 ? -17.769 4.299 10.921 1.00 73.38 96 LYS A C 1
ATOM 736 O O . LYS A 1 96 ? -18.227 5.266 10.315 1.00 73.38 96 LYS A O 1
ATOM 741 N N . ARG A 1 97 ? -18.152 3.049 10.625 1.00 73.31 97 ARG A N 1
ATOM 742 C CA . ARG A 1 97 ? -19.173 2.707 9.616 1.00 73.31 97 ARG A CA 1
ATOM 743 C C . ARG A 1 97 ? -20.571 3.150 10.022 1.00 73.31 97 ARG A C 1
ATOM 745 O O . ARG A 1 97 ? -21.311 3.635 9.167 1.00 73.31 97 ARG A O 1
ATOM 752 N N . THR A 1 98 ? -20.934 2.989 11.290 1.00 77.62 98 THR A N 1
ATOM 753 C CA . THR A 1 98 ? -22.241 3.422 11.801 1.00 77.62 98 THR A CA 1
ATOM 754 C C . THR A 1 98 ? -22.350 4.941 11.860 1.00 77.62 98 THR A C 1
ATOM 756 O O . THR A 1 98 ? -23.365 5.482 11.430 1.00 77.62 98 THR A O 1
ATOM 759 N N . GLU A 1 99 ? -21.299 5.644 12.282 1.00 77.94 99 GLU A N 1
ATOM 760 C CA . GLU A 1 99 ? -21.249 7.113 12.245 1.00 77.94 99 GLU A CA 1
ATOM 761 C C . GLU A 1 99 ? -21.421 7.665 10.824 1.00 77.94 99 GLU A C 1
ATOM 763 O O . GLU A 1 99 ? -22.270 8.525 10.581 1.00 77.94 99 GLU A O 1
ATOM 768 N N . LEU A 1 100 ? -20.684 7.118 9.853 1.00 74.19 100 LEU A N 1
ATOM 769 C CA . LEU A 1 100 ? -20.778 7.555 8.458 1.00 74.19 100 LEU A CA 1
ATOM 770 C C . LEU A 1 100 ? -22.140 7.234 7.826 1.00 74.19 100 LEU A C 1
ATOM 772 O O . LEU A 1 100 ? -22.659 8.044 7.054 1.00 74.19 100 LEU A O 1
ATOM 776 N N . LYS A 1 101 ? -22.760 6.101 8.189 1.00 80.25 101 LYS A N 1
ATOM 777 C CA . LYS A 1 101 ? -24.138 5.783 7.778 1.00 80.25 101 LYS A CA 1
ATOM 778 C C . LYS A 1 101 ? -25.135 6.810 8.312 1.00 80.25 101 LYS A C 1
ATOM 780 O O . LYS A 1 101 ? -25.864 7.385 7.505 1.00 80.25 101 LYS A O 1
ATOM 785 N N . LYS A 1 102 ? -25.087 7.122 9.613 1.00 81.50 102 LYS A N 1
ATOM 786 C CA . LYS A 1 102 ? -25.969 8.116 10.255 1.00 81.50 102 LYS A CA 1
ATOM 787 C C . LYS A 1 102 ? -25.871 9.491 9.585 1.00 81.50 102 LYS A C 1
ATOM 789 O O . LYS A 1 102 ? -26.888 10.126 9.317 1.00 81.50 102 LYS A O 1
ATOM 794 N N . ILE A 1 103 ? -24.655 9.938 9.259 1.00 78.81 103 ILE A N 1
ATOM 795 C CA . ILE A 1 103 ? -24.429 11.214 8.557 1.00 78.81 103 ILE A CA 1
ATOM 796 C C . ILE A 1 103 ? -25.039 11.186 7.147 1.00 78.81 103 ILE A C 1
ATOM 798 O O . ILE A 1 103 ? -25.690 12.148 6.731 1.00 78.81 103 ILE A O 1
ATOM 802 N N . SER A 1 104 ? -24.853 10.087 6.408 1.00 79.50 104 SER A N 1
ATOM 803 C CA . SER A 1 104 ? -25.385 9.949 5.048 1.00 79.50 104 SER A CA 1
ATOM 804 C C . SER A 1 104 ? -26.917 9.910 5.009 1.00 79.50 104 SER A C 1
ATOM 806 O O . SER A 1 104 ? -27.524 10.552 4.150 1.00 79.50 104 SER A O 1
ATOM 808 N N . GLU A 1 105 ? -27.544 9.232 5.972 1.00 83.56 105 GLU A N 1
ATOM 809 C CA . GLU A 1 105 ? -28.999 9.134 6.118 1.00 83.56 105 GLU A CA 1
ATOM 810 C C . GLU A 1 105 ? -29.602 10.502 6.467 1.00 83.56 105 GLU A C 1
ATOM 812 O O . GLU A 1 105 ? -30.503 10.978 5.774 1.00 83.56 105 GLU A O 1
ATOM 817 N N . ALA A 1 106 ? -29.004 11.226 7.421 1.00 79.56 106 ALA A N 1
ATOM 818 C CA . ALA A 1 106 ? -29.412 12.591 7.752 1.00 79.56 106 ALA A CA 1
ATOM 819 C C . ALA A 1 106 ? -29.285 13.562 6.557 1.00 79.56 106 ALA A C 1
ATOM 821 O O . ALA A 1 106 ? -30.110 14.467 6.383 1.00 79.56 106 ALA A O 1
ATOM 822 N N . ALA A 1 107 ? -28.274 13.387 5.700 1.00 80.81 107 ALA A N 1
ATOM 823 C CA . ALA A 1 107 ? -28.117 14.177 4.478 1.00 80.81 107 ALA A CA 1
ATOM 824 C C . ALA A 1 107 ? -29.176 13.836 3.411 1.00 80.81 107 ALA A C 1
ATOM 826 O O . ALA A 1 107 ? -29.686 14.741 2.737 1.00 80.81 107 ALA A O 1
ATOM 827 N N . GLN A 1 108 ? -29.539 12.557 3.264 1.00 80.88 108 GLN A N 1
ATOM 828 C CA . GLN A 1 108 ? -30.603 12.121 2.353 1.00 80.88 108 GLN A CA 1
ATOM 829 C C . GLN A 1 108 ? -31.965 12.686 2.762 1.00 80.88 108 GLN A C 1
ATOM 831 O O . GLN A 1 108 ? -32.703 13.183 1.908 1.00 80.88 108 GLN A O 1
ATOM 836 N N . ASP A 1 109 ? -32.265 12.705 4.059 1.00 80.31 109 ASP A N 1
ATOM 837 C CA . ASP A 1 109 ? -33.509 13.271 4.580 1.00 80.31 109 ASP A CA 1
ATOM 838 C C . ASP A 1 109 ? -33.597 14.782 4.357 1.00 80.31 109 ASP A C 1
ATOM 840 O O . ASP A 1 109 ? -34.655 15.300 3.986 1.00 80.31 109 ASP A O 1
ATOM 844 N N . ARG A 1 110 ? -32.476 15.504 4.489 1.00 78.44 110 ARG A N 1
ATOM 845 C CA . ARG A 1 110 ? -32.401 16.935 4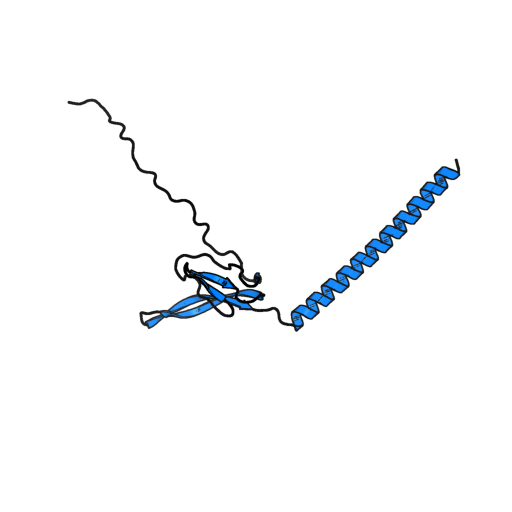.143 1.00 78.44 110 ARG A CA 1
ATOM 846 C C . ARG A 1 110 ? -32.672 17.173 2.655 1.00 78.44 110 ARG A C 1
ATOM 848 O O . ARG A 1 110 ? -33.471 18.050 2.322 1.00 78.44 110 ARG A O 1
ATOM 855 N N . LYS A 1 111 ? -32.077 16.374 1.756 1.00 79.62 111 LYS A N 1
ATOM 856 C CA . LYS A 1 111 ? -32.341 16.455 0.305 1.00 79.62 111 LYS A CA 1
ATOM 857 C C . LYS A 1 111 ? -33.795 16.125 -0.041 1.00 79.62 111 LYS A C 1
ATOM 859 O O . LYS A 1 111 ? -34.400 16.856 -0.823 1.00 79.62 111 LYS A O 1
ATOM 864 N N . LYS A 1 112 ? -34.381 15.083 0.562 1.00 81.69 112 LYS A N 1
ATOM 865 C CA . LYS A 1 112 ? -35.798 14.722 0.370 1.00 81.69 112 LYS A CA 1
ATOM 866 C C . LYS A 1 112 ? -36.729 15.845 0.829 1.00 81.69 112 LYS A C 1
ATOM 868 O O . LYS A 1 112 ? -37.591 16.264 0.060 1.00 81.69 112 LYS A O 1
ATOM 873 N N . LYS A 1 113 ? -36.519 16.400 2.031 1.00 81.06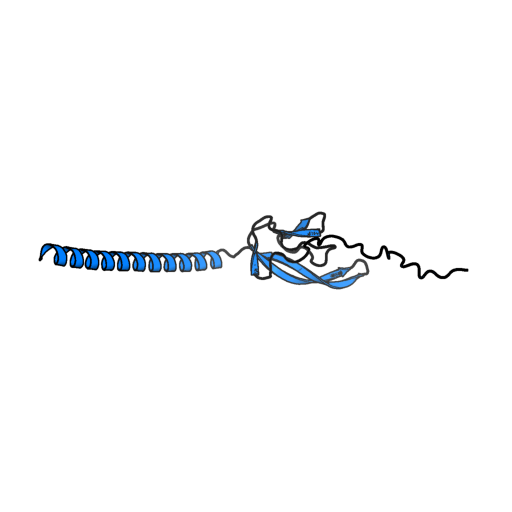 113 LYS A N 1
ATOM 874 C CA . LYS A 1 113 ? -37.301 17.544 2.542 1.00 81.06 113 LYS A CA 1
ATOM 875 C C . LYS A 1 113 ? -37.194 18.768 1.624 1.00 81.06 113 LYS A C 1
ATOM 877 O O . LYS A 1 113 ? -38.206 19.406 1.332 1.00 81.06 113 LYS A O 1
ATOM 882 N N . ALA A 1 114 ? -35.998 19.069 1.115 1.00 81.00 114 ALA A N 1
ATOM 883 C CA . ALA A 1 114 ? -35.792 20.156 0.157 1.00 81.00 114 ALA A CA 1
ATOM 884 C C . ALA A 1 114 ? -36.512 19.909 -1.186 1.00 81.00 114 ALA A C 1
ATOM 886 O O . ALA A 1 114 ? -37.154 20.818 -1.714 1.00 81.00 114 ALA A O 1
ATOM 887 N N . ALA A 1 115 ? -36.472 18.681 -1.713 1.00 81.38 115 ALA A N 1
ATOM 888 C CA . ALA A 1 115 ? -37.163 18.309 -2.948 1.00 81.38 115 ALA A CA 1
ATOM 889 C C . ALA A 1 115 ? -38.691 18.443 -2.823 1.00 81.38 115 ALA A C 1
ATOM 891 O O . ALA A 1 115 ? -39.333 19.016 -3.705 1.00 81.38 115 ALA A O 1
ATOM 892 N N . VAL A 1 116 ? -39.269 18.002 -1.699 1.00 82.75 116 VAL A N 1
ATOM 893 C CA . VAL A 1 116 ? -40.707 18.150 -1.412 1.00 82.75 116 VAL A CA 1
ATOM 894 C C . VAL A 1 116 ? -41.106 19.628 -1.333 1.00 82.75 116 VAL A C 1
ATOM 896 O O . VAL A 1 116 ? -42.102 20.033 -1.937 1.00 82.75 116 VAL A O 1
ATOM 899 N N . LYS A 1 117 ? -40.301 20.466 -0.663 1.00 80.12 117 LYS A N 1
ATOM 900 C CA . LYS A 1 117 ? -40.549 21.915 -0.557 1.00 80.12 117 LYS A CA 1
ATOM 901 C C . LYS A 1 117 ? -40.518 22.609 -1.925 1.00 80.12 117 LYS A C 1
ATOM 903 O O . LYS A 1 117 ? -41.387 23.431 -2.220 1.00 80.12 117 LYS A O 1
ATOM 908 N N . ASN A 1 118 ? -39.570 22.243 -2.788 1.00 79.25 118 ASN A N 1
ATOM 909 C CA . ASN A 1 118 ? -39.477 22.782 -4.147 1.00 79.25 118 ASN A CA 1
ATOM 910 C C . ASN A 1 118 ? -40.639 22.315 -5.042 1.00 79.25 118 ASN A C 1
ATOM 912 O O . ASN A 1 118 ? -41.193 23.117 -5.797 1.00 79.25 118 ASN A O 1
ATOM 916 N N . ALA A 1 119 ? -41.080 21.059 -4.915 1.00 79.62 119 ALA A N 1
ATOM 917 C CA . ALA A 1 119 ? -42.249 20.546 -5.632 1.00 79.62 119 ALA A CA 1
ATOM 918 C C . ALA A 1 119 ? -43.551 21.264 -5.224 1.00 79.62 119 ALA A C 1
ATOM 920 O O . ALA A 1 119 ? -44.375 21.590 -6.083 1.00 79.62 119 ALA A O 1
ATOM 921 N N . ALA A 1 120 ? -43.719 21.574 -3.933 1.00 79.94 120 ALA A N 1
ATOM 922 C CA . ALA A 1 120 ? -44.852 22.354 -3.436 1.00 79.94 120 ALA A CA 1
ATOM 923 C C . ALA A 1 120 ? -44.851 23.793 -3.989 1.00 79.94 120 ALA A C 1
ATOM 925 O O . ALA A 1 120 ? -45.885 24.268 -4.461 1.00 79.94 120 ALA A O 1
ATOM 926 N N . LYS A 1 121 ? -43.683 24.453 -4.018 1.00 76.94 121 LYS A N 1
ATOM 927 C CA . LYS A 1 121 ? -43.518 25.808 -4.577 1.00 76.94 121 LYS A CA 1
ATOM 928 C C . LYS A 1 121 ? -43.802 25.856 -6.086 1.00 76.94 121 LYS A C 1
ATOM 930 O O . LYS A 1 121 ? -44.472 26.766 -6.561 1.00 76.94 121 LYS A O 1
ATOM 935 N N . ASN A 1 122 ? -43.381 24.847 -6.848 1.00 74.62 122 ASN A N 1
ATOM 936 C CA . ASN A 1 122 ? -43.697 24.774 -8.280 1.00 74.62 122 ASN A CA 1
ATOM 937 C C . ASN A 1 122 ? -45.182 24.470 -8.553 1.00 74.62 122 ASN A C 1
ATOM 939 O O . ASN A 1 122 ? -45.740 24.974 -9.531 1.00 74.62 122 ASN A O 1
ATOM 943 N N . ARG A 1 123 ? -45.855 23.693 -7.690 1.00 73.50 123 ARG A N 1
ATOM 944 C CA . ARG A 1 123 ? -47.310 23.463 -7.780 1.00 73.50 123 ARG A CA 1
ATOM 945 C C . ARG A 1 123 ? -48.112 24.745 -7.546 1.00 73.50 123 ARG A C 1
ATOM 947 O O . ARG A 1 123 ? -49.057 24.994 -8.293 1.00 73.50 123 ARG A O 1
ATOM 954 N N . THR A 1 124 ? -47.745 25.569 -6.563 1.00 75.25 124 THR A N 1
ATOM 955 C CA . THR A 1 124 ? -48.435 26.846 -6.305 1.00 75.25 124 THR A CA 1
ATOM 956 C C . THR A 1 124 ? -48.230 27.847 -7.440 1.00 75.25 124 THR A C 1
ATOM 958 O O . THR A 1 124 ? -49.204 28.456 -7.880 1.00 75.25 124 THR A O 1
ATOM 961 N N . VAL A 1 125 ? -47.019 27.940 -8.000 1.00 74.88 125 VAL A N 1
ATOM 962 C CA . VAL A 1 125 ? -46.728 28.787 -9.173 1.00 74.88 125 VAL A CA 1
ATOM 963 C C . VAL A 1 125 ? -47.520 28.337 -10.408 1.00 74.88 125 VAL A C 1
ATOM 965 O O . VAL A 1 125 ? -48.162 29.166 -11.052 1.00 74.88 125 VAL A O 1
ATOM 968 N N . LYS A 1 126 ? -47.582 27.029 -10.706 1.00 70.62 126 LYS A N 1
ATOM 969 C CA . LYS A 1 126 ? -48.419 26.503 -11.806 1.00 70.62 126 LYS A CA 1
ATOM 970 C C . LYS A 1 126 ? -49.912 26.770 -11.588 1.00 70.62 126 LYS A C 1
ATOM 972 O O . LYS A 1 126 ? -50.611 27.115 -12.539 1.00 70.62 126 LYS A O 1
ATOM 977 N N . LYS A 1 127 ? -50.410 26.642 -10.353 1.00 73.81 127 LYS A N 1
ATOM 978 C CA . LYS A 1 127 ? -51.818 26.919 -10.015 1.00 73.81 127 LYS A CA 1
ATOM 979 C C . LYS A 1 127 ? -52.151 28.410 -10.170 1.00 73.81 127 LYS A C 1
ATOM 981 O O . LYS A 1 127 ? -53.211 28.738 -10.696 1.00 73.81 127 LYS A O 1
ATOM 986 N N . ALA A 1 128 ? -51.233 29.302 -9.792 1.00 74.38 128 ALA A N 1
ATOM 987 C CA . ALA A 1 128 ? -51.361 30.745 -10.000 1.00 74.38 128 ALA A CA 1
ATOM 988 C C . ALA A 1 128 ? -51.322 31.132 -11.492 1.00 74.38 128 ALA A C 1
ATOM 990 O O . ALA A 1 128 ? -52.156 31.919 -11.937 1.00 74.38 128 ALA A O 1
ATOM 991 N N . ALA A 1 129 ? -50.423 30.531 -12.280 1.00 73.19 129 ALA A N 1
ATOM 992 C CA . ALA A 1 129 ? -50.347 30.743 -13.728 1.00 73.19 129 ALA A CA 1
ATOM 993 C C . ALA A 1 129 ? -51.628 30.281 -14.446 1.00 73.19 129 ALA A C 1
ATOM 995 O O . ALA A 1 129 ? -52.190 31.022 -15.248 1.00 73.19 129 ALA A O 1
ATOM 996 N N . LYS A 1 130 ? -52.160 29.105 -14.083 1.00 71.38 130 LYS A N 1
ATOM 997 C CA . LYS A 1 130 ? -53.416 28.579 -14.644 1.00 71.38 130 LYS A CA 1
ATOM 998 C C . LYS A 1 130 ? -54.626 29.455 -14.287 1.00 71.38 130 LYS A C 1
ATOM 1000 O O . LYS A 1 130 ? -55.494 29.664 -15.124 1.00 71.38 130 LYS A O 1
ATOM 1005 N N . LYS A 1 131 ? -54.655 30.037 -13.081 1.00 69.06 131 LYS A N 1
ATOM 1006 C CA . LYS A 1 131 ? -55.715 30.967 -12.642 1.00 69.06 131 LYS A CA 1
ATOM 1007 C C . LYS A 1 131 ? -55.668 32.324 -13.364 1.00 69.06 131 LYS A C 1
ATOM 1009 O O . LYS A 1 131 ? -56.710 32.955 -13.501 1.00 69.06 131 LYS A O 1
ATOM 1014 N N . LYS A 1 132 ? -54.492 32.768 -13.829 1.00 65.69 132 LYS A N 1
ATOM 1015 C CA . LYS A 1 132 ? -54.336 33.979 -14.661 1.00 65.69 132 LYS A CA 1
ATOM 1016 C C . LYS A 1 132 ? -54.822 33.779 -16.101 1.00 65.69 132 LYS A C 1
ATOM 1018 O O . LYS A 1 132 ? -55.323 34.727 -16.683 1.00 65.69 132 LYS A O 1
ATOM 1023 N N . ILE A 1 133 ? -54.696 32.568 -16.646 1.00 65.25 133 ILE A N 1
ATOM 1024 C CA . ILE A 1 133 ? -55.131 32.236 -18.015 1.00 65.25 133 ILE A CA 1
ATOM 1025 C C . ILE A 1 133 ? -56.662 32.134 -18.115 1.00 65.25 133 ILE A C 1
ATOM 1027 O O . ILE A 1 133 ? -57.225 32.568 -19.102 1.00 65.25 133 ILE A O 1
ATOM 1031 N N . VAL A 1 134 ? -57.341 31.620 -17.083 1.00 62.19 134 VAL A N 1
ATOM 1032 C CA . VAL A 1 134 ? -58.814 31.444 -17.062 1.00 62.19 134 VAL A CA 1
ATOM 1033 C C . VAL A 1 134 ? -59.579 32.750 -16.757 1.00 62.19 134 VAL A C 1
ATOM 1035 O O . VAL A 1 134 ? -60.798 32.792 -16.847 1.00 62.19 134 VAL A O 1
ATOM 1038 N N . LYS A 1 135 ? -58.881 33.823 -16.362 1.00 57.59 135 LYS A N 1
ATOM 1039 C CA . LYS A 1 135 ? -59.463 35.145 -16.046 1.00 57.59 135 LYS A CA 1
ATOM 1040 C C . LYS A 1 135 ? -59.336 36.164 -17.192 1.00 57.59 135 LYS A C 1
ATOM 1042 O O . LYS A 1 135 ? -59.511 37.357 -16.953 1.00 57.59 135 LYS A O 1
ATOM 1047 N N . LYS A 1 136 ? -58.976 35.706 -18.387 1.00 50.22 136 LYS A N 1
ATOM 1048 C CA . LYS A 1 136 ? -58.858 36.487 -19.617 1.00 50.22 136 LYS A CA 1
ATOM 1049 C C . LYS A 1 136 ? -59.824 35.900 -20.634 1.00 50.22 136 LYS A C 1
ATOM 1051 O O . LYS A 1 136 ? -60.376 36.702 -21.407 1.00 50.22 136 LYS A O 1
#

Foldseek 3Di:
DDPDPPPDPDPPDDDDDDPPFFADADAFDWAAAFDWGGQDQPCQEAEDAQWDADPRRTIGGRHIAGKHKDWDWDQDPVRDTDTGIYIHGDHDDPVVVVVVVVVVVVVVVVVVVVVVVVVVVVVVVVVVVVVVVVVD

pLDDT: mean 85.71, std 12.09, range [50.22, 97.75]

Sequence (136 aa):
MAHKKAAGSTSLGRESESKRLGVKLTDGEWAKTGSIIIRQRGTKYHPGVNVKKGNDDTLFAMQAGFVKFSTKKFKKFDGNLKTTKVVGVYPMTEAKRTELKKISEAAQDRKKKAAVKNAAKNRTVKKAAKKKIVKK

Secondary structure (DSSP, 8-state):
---------------------EESS-TT-EEPTT-EEEE-SS-SEEE-TTEEE-TTS-E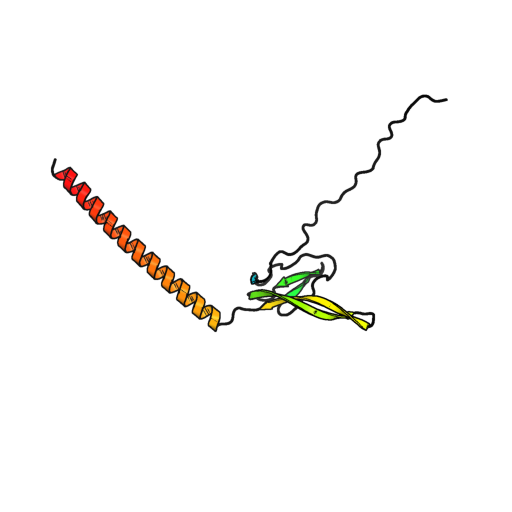EESSSEEEEEEEEEEE-TTS-EEEEEEEEEEPPPHHHHHHHHHHHHHHHHHHHHHHHHHHHHHHHHHHHHHHHHTT-